Protein AF-A0A2U3L1E6-F1 (afdb_monomer_lite)

Sequence (92 aa):
MKRMTESVAKKKSDLFEEAMKKLQDLVEKLEKGDLPLEEAMECFSEGIRTAQFCHKKLEEAENKVQMLLKDQQGEWKTAPFEPFQTNSEEQR

Foldseek 3Di:
DVVVVVVVVVVLVVVLVVLVVLLVVLVVVLVVVPDDPVVVVVSVVSNVVSVVVNVVVVVVVQVVDWDFDQDPVRDTDTDGDDPPPPPPPPDD

pLDDT: mean 82.69, std 15.76, range [39.09, 98.12]

Radius of gyration: 20.33 Å; chains: 1; bounding box: 47×51×54 Å

Structure (mmCIF, N/CA/C/O backbone):
data_AF-A0A2U3L1E6-F1
#
_entry.id   AF-A0A2U3L1E6-F1
#
loop_
_atom_site.group_PDB
_atom_site.id
_atom_site.type_symbol
_atom_site.label_atom_id
_atom_site.label_alt_id
_atom_site.label_comp_id
_atom_site.label_asym_id
_atom_site.label_entity_id
_atom_site.label_seq_id
_atom_site.pdbx_PDB_ins_code
_atom_site.Cartn_x
_atom_site.Cartn_y
_atom_site.Cartn_z
_atom_site.occupancy
_atom_site.B_iso_or_equiv
_atom_site.auth_seq_id
_atom_site.auth_comp_id
_atom_site.auth_asym_id
_atom_site.auth_atom_id
_atom_site.pdbx_PDB_model_num
ATOM 1 N N . MET A 1 1 ? -12.450 24.981 18.949 1.00 56.50 1 MET A N 1
ATOM 2 C CA . MET A 1 1 ? -11.869 23.621 19.047 1.00 56.50 1 MET A CA 1
ATOM 3 C C . MET A 1 1 ? -12.408 22.648 17.988 1.00 56.50 1 MET A C 1
ATOM 5 O O . MET A 1 1 ? -11.578 22.099 17.283 1.00 56.50 1 MET A O 1
ATOM 9 N N . LYS A 1 2 ? -13.730 22.496 17.768 1.00 53.34 2 LYS A N 1
ATOM 10 C CA . LYS A 1 2 ? -14.298 21.557 16.759 1.00 53.34 2 LYS A CA 1
ATOM 11 C C . LYS A 1 2 ? -13.767 21.706 15.310 1.00 53.34 2 LYS A C 1
ATOM 13 O O . LYS A 1 2 ? -13.475 20.709 14.668 1.00 53.34 2 LYS A O 1
ATOM 18 N N . ARG A 1 3 ? -13.530 22.935 14.825 1.00 59.78 3 ARG A N 1
ATOM 19 C CA . ARG A 1 3 ? -12.986 23.181 13.466 1.00 59.78 3 ARG A CA 1
ATOM 20 C C . ARG A 1 3 ? -11.537 22.711 13.256 1.00 59.78 3 ARG A C 1
ATOM 22 O O . ARG A 1 3 ? -11.135 22.459 12.127 1.00 59.78 3 ARG A O 1
ATOM 29 N N . MET A 1 4 ? -10.739 22.609 14.321 1.00 53.16 4 MET A N 1
ATOM 30 C CA . MET A 1 4 ? -9.329 22.207 14.203 1.00 53.16 4 MET A CA 1
ATOM 31 C C . MET A 1 4 ? -9.180 20.683 14.116 1.00 53.16 4 MET A C 1
ATOM 33 O O . MET A 1 4 ? -8.279 20.202 13.440 1.00 53.16 4 MET A O 1
ATOM 37 N N . THR A 1 5 ? -10.082 19.917 14.738 1.00 61.75 5 THR A N 1
ATOM 38 C CA . THR A 1 5 ? -10.046 18.446 14.722 1.00 61.75 5 THR A CA 1
ATOM 39 C C . THR A 1 5 ? -10.496 17.858 13.383 1.00 61.75 5 THR A C 1
ATOM 41 O O . THR A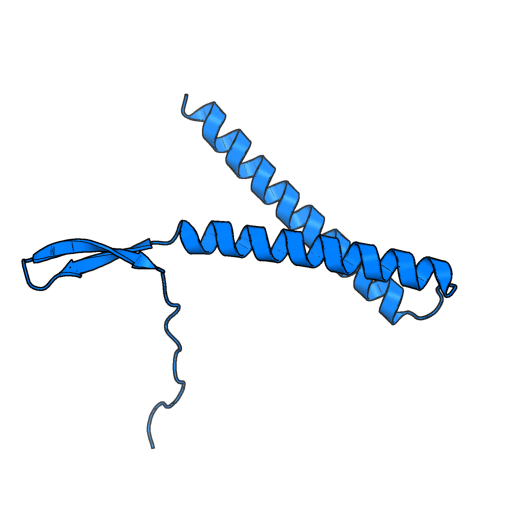 1 5 ? -9.900 16.891 12.918 1.00 61.75 5 THR A O 1
ATOM 44 N N . GLU A 1 6 ? -11.479 18.472 12.720 1.00 64.31 6 GLU A N 1
ATOM 45 C CA . GLU A 1 6 ? -11.960 18.044 11.393 1.00 64.31 6 GLU A CA 1
ATOM 46 C C . GLU A 1 6 ? -10.898 18.240 10.299 1.00 64.31 6 GLU A C 1
ATOM 48 O O . GLU A 1 6 ? -10.667 17.348 9.485 1.00 64.31 6 GLU A O 1
ATOM 53 N N . SER A 1 7 ? -10.181 19.370 10.327 1.00 69.56 7 SER A N 1
ATOM 54 C CA . SER A 1 7 ? -9.100 19.668 9.374 1.00 69.56 7 SER A CA 1
ATOM 55 C C . SER A 1 7 ? -7.940 18.665 9.468 1.00 69.56 7 SER A C 1
ATOM 57 O O . SER A 1 7 ? -7.400 18.218 8.456 1.00 69.56 7 SER A O 1
ATOM 59 N N . VAL A 1 8 ? -7.597 18.235 10.687 1.00 68.88 8 VAL A N 1
ATOM 60 C CA . VAL A 1 8 ? -6.536 17.242 10.919 1.00 68.88 8 VAL A CA 1
ATOM 61 C C . VAL A 1 8 ? -6.962 15.836 10.485 1.00 68.88 8 VAL A C 1
ATOM 63 O O . VAL A 1 8 ? -6.135 15.091 9.964 1.00 68.88 8 VAL A O 1
ATOM 66 N N . ALA A 1 9 ? -8.230 15.459 10.680 1.00 68.00 9 ALA A N 1
ATOM 67 C CA . ALA A 1 9 ? -8.750 14.169 10.225 1.00 68.00 9 ALA A CA 1
ATOM 68 C C . ALA A 1 9 ? -8.774 14.075 8.690 1.00 68.00 9 ALA A C 1
ATOM 70 O O . ALA A 1 9 ? -8.303 13.081 8.142 1.00 68.00 9 ALA A O 1
ATOM 71 N N . LYS A 1 10 ? -9.214 15.141 8.006 1.00 70.62 10 LYS A N 1
ATOM 72 C CA . LYS A 1 10 ? -9.208 15.223 6.539 1.00 70.62 10 LYS A CA 1
ATOM 73 C C . LYS A 1 10 ? -7.798 15.089 5.960 1.00 70.62 10 LYS A C 1
ATOM 75 O O . LYS A 1 10 ? -7.560 14.215 5.141 1.00 70.62 10 LYS A O 1
ATOM 80 N N . LYS A 1 11 ? -6.832 15.839 6.500 1.00 73.62 11 LYS A N 1
ATOM 81 C CA . LYS A 1 11 ? -5.430 15.776 6.058 1.00 73.62 11 LYS A CA 1
ATOM 82 C C . LYS A 1 11 ? -4.804 14.383 6.208 1.00 73.62 11 LYS A C 1
ATOM 84 O O . LYS A 1 11 ? -3.938 14.011 5.429 1.00 73.62 11 LYS A O 1
ATOM 89 N N . LYS A 1 12 ? -5.215 13.604 7.216 1.00 73.44 12 LYS A N 1
ATOM 90 C CA . LYS A 1 12 ? -4.759 12.212 7.378 1.00 73.44 12 LYS A CA 1
ATOM 91 C C . LYS A 1 12 ? -5.377 11.266 6.344 1.00 73.44 12 LYS A C 1
ATOM 93 O O . LYS A 1 12 ? -4.694 10.327 5.954 1.00 73.44 12 LYS A O 1
ATOM 98 N N . SER A 1 13 ? -6.625 11.509 5.935 1.00 74.75 13 SER A N 1
ATOM 99 C CA . SER A 1 13 ? -7.289 10.769 4.851 1.00 74.75 13 SER A CA 1
ATOM 100 C C . SER A 1 13 ? -6.603 11.036 3.518 1.00 74.75 13 SER A C 1
ATOM 102 O O . SER A 1 13 ? -6.204 10.092 2.846 1.00 74.75 13 SER A O 1
ATOM 104 N N . ASP A 1 14 ? -6.359 12.313 3.207 1.00 83.94 14 ASP A N 1
ATOM 105 C CA . ASP A 1 14 ? -5.686 12.730 1.972 1.00 83.94 14 ASP A CA 1
ATOM 106 C C . ASP A 1 14 ? -4.305 12.048 1.846 1.00 83.94 14 ASP A C 1
ATOM 108 O O . ASP A 1 14 ? -3.979 11.475 0.812 1.00 83.94 14 ASP A O 1
ATOM 112 N N . LEU A 1 15 ? -3.531 11.984 2.941 1.00 92.62 15 LEU A N 1
ATOM 113 C CA . LEU A 1 15 ? -2.234 11.288 2.971 1.00 92.62 15 LEU A CA 1
ATOM 114 C C . LEU A 1 15 ? -2.330 9.773 2.720 1.00 92.62 15 LEU A C 1
ATOM 116 O O . LEU A 1 15 ? -1.392 9.181 2.187 1.00 92.62 15 LEU A O 1
ATOM 120 N N . PHE A 1 16 ? -3.416 9.123 3.143 1.00 93.94 16 PHE A N 1
ATOM 121 C CA . PHE A 1 16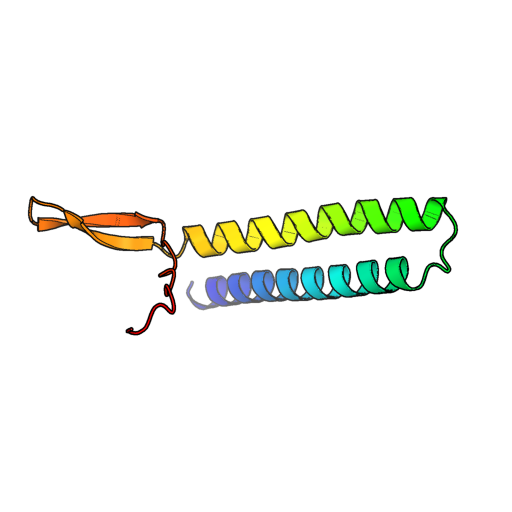 ? -3.626 7.699 2.878 1.00 93.94 16 PHE A CA 1
ATOM 122 C C . PHE A 1 16 ? -3.978 7.460 1.407 1.00 93.94 16 PHE A C 1
ATOM 124 O O . PHE A 1 16 ? -3.394 6.581 0.777 1.00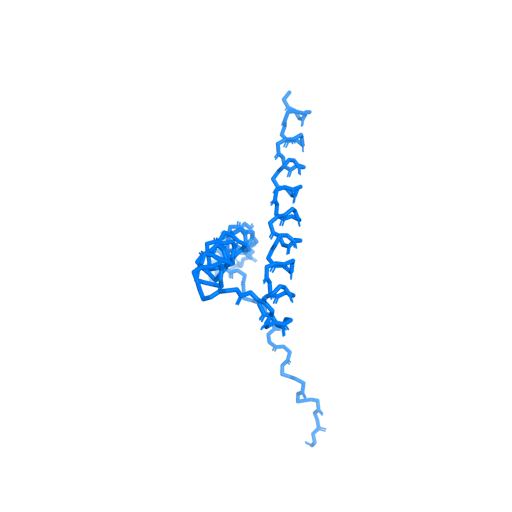 93.94 16 PHE A O 1
ATOM 131 N N . GLU A 1 17 ? -4.885 8.263 0.851 1.00 94.50 17 GLU A N 1
ATOM 132 C CA . GLU A 1 17 ? -5.277 8.181 -0.560 1.00 94.50 17 GLU A CA 1
ATOM 133 C C . GLU A 1 17 ? -4.086 8.450 -1.492 1.00 94.50 17 GLU A C 1
ATOM 135 O O . GLU A 1 17 ? -3.863 7.705 -2.448 1.00 94.50 17 GLU A O 1
ATOM 140 N N . GLU A 1 18 ? -3.261 9.449 -1.169 1.00 96.69 18 GLU A N 1
ATOM 141 C CA . GLU A 1 18 ? -2.014 9.736 -1.884 1.00 96.69 18 GLU A CA 1
ATOM 142 C C . GLU A 1 18 ? -1.032 8.557 -1.831 1.00 96.69 18 GLU A C 1
ATOM 144 O O . GLU A 1 18 ? -0.465 8.176 -2.858 1.00 96.69 18 GLU A O 1
ATOM 149 N N . ALA A 1 19 ? -0.845 7.947 -0.656 1.00 96.50 19 ALA A N 1
ATOM 150 C CA . ALA A 1 19 ? 0.028 6.785 -0.500 1.00 96.50 19 ALA A CA 1
ATOM 151 C C . ALA A 1 19 ? -0.487 5.566 -1.282 1.00 96.50 19 ALA A C 1
ATOM 153 O O . ALA A 1 19 ? 0.300 4.870 -1.922 1.00 96.50 19 ALA A O 1
ATOM 154 N N . MET A 1 20 ? -1.800 5.330 -1.287 1.00 97.31 20 MET A N 1
ATOM 155 C CA . MET A 1 20 ? -2.417 4.257 -2.068 1.00 97.31 20 MET A CA 1
ATOM 156 C C . MET A 1 20 ? -2.230 4.460 -3.569 1.00 97.31 20 MET A C 1
ATOM 158 O O . MET A 1 20 ? -1.843 3.521 -4.262 1.00 97.31 20 MET A O 1
ATOM 162 N N . LYS A 1 21 ? -2.441 5.684 -4.066 1.00 97.94 21 LYS A N 1
ATOM 163 C CA . LYS A 1 21 ? -2.191 6.013 -5.472 1.00 97.94 21 LYS A CA 1
ATOM 164 C C . LYS A 1 21 ? -0.725 5.788 -5.839 1.00 97.94 21 LYS A C 1
ATOM 166 O O . LYS A 1 21 ? -0.425 5.125 -6.822 1.00 97.94 21 LYS A O 1
ATOM 171 N N . LYS A 1 22 ? 0.194 6.270 -5.000 1.00 97.50 22 LYS A N 1
ATOM 172 C CA . LYS A 1 22 ? 1.630 6.069 -5.201 1.00 97.50 22 LYS A CA 1
ATOM 173 C C . LYS A 1 22 ? 2.007 4.587 -5.250 1.00 97.50 22 LYS A C 1
ATOM 175 O O . LYS A 1 22 ? 2.820 4.200 -6.081 1.00 97.50 22 LYS A O 1
ATOM 180 N N . LEU A 1 23 ? 1.433 3.759 -4.377 1.00 98.06 23 LEU A N 1
ATOM 181 C CA . LEU A 1 23 ? 1.677 2.317 -4.389 1.00 98.06 23 LEU A CA 1
ATOM 182 C C . LEU A 1 23 ? 1.211 1.676 -5.702 1.00 98.06 23 LEU A C 1
ATOM 184 O O . LEU A 1 23 ? 1.947 0.871 -6.261 1.00 98.06 23 LEU A O 1
ATOM 188 N N . GLN A 1 24 ? 0.031 2.056 -6.203 1.00 97.69 24 GLN A N 1
ATOM 189 C CA . GLN A 1 24 ? -0.479 1.585 -7.496 1.00 97.69 24 GLN A CA 1
ATOM 190 C C . GLN A 1 24 ? 0.469 1.965 -8.637 1.00 97.69 24 GLN A C 1
ATOM 192 O O . GLN A 1 24 ? 0.853 1.098 -9.415 1.00 97.69 24 GLN A O 1
ATOM 197 N N . ASP A 1 25 ? 0.925 3.220 -8.672 1.00 97.56 25 ASP A N 1
ATOM 198 C CA . ASP A 1 25 ? 1.862 3.700 -9.692 1.00 97.56 25 ASP A CA 1
ATOM 199 C C . ASP A 1 25 ? 3.200 2.930 -9.655 1.00 97.56 25 ASP A C 1
ATOM 201 O O . ASP A 1 25 ? 3.788 2.642 -10.698 1.00 97.56 25 ASP A O 1
ATOM 205 N N . LEU A 1 26 ? 3.707 2.596 -8.460 1.00 97.12 26 LEU A N 1
ATOM 206 C CA . LEU A 1 26 ? 4.940 1.814 -8.291 1.00 97.12 26 LEU A CA 1
ATOM 207 C C . LEU A 1 26 ? 4.765 0.366 -8.770 1.00 97.12 26 LEU A C 1
ATOM 209 O O . LEU A 1 26 ? 5.640 -0.157 -9.456 1.00 97.12 26 LEU A O 1
ATOM 213 N N . VAL A 1 27 ? 3.635 -0.268 -8.448 1.00 96.94 27 VAL A N 1
ATOM 214 C CA . VAL A 1 27 ? 3.316 -1.623 -8.922 1.00 96.94 27 VAL A CA 1
ATOM 215 C C . VAL A 1 27 ? 3.200 -1.641 -10.443 1.00 96.94 27 VAL A C 1
ATOM 217 O O . VAL A 1 27 ? 3.857 -2.458 -11.081 1.00 96.94 27 VAL A O 1
ATOM 220 N N . GLU A 1 28 ? 2.467 -0.695 -11.033 1.00 96.81 28 GLU A N 1
ATOM 221 C CA . GLU A 1 28 ? 2.299 -0.615 -12.488 1.00 96.81 28 GLU A CA 1
ATOM 222 C C . GLU A 1 28 ? 3.649 -0.458 -13.209 1.00 96.81 28 GLU A C 1
ATOM 224 O O . GLU A 1 28 ? 3.883 -1.067 -14.252 1.00 96.81 28 GLU A O 1
ATOM 229 N N . LYS A 1 29 ? 4.572 0.336 -12.649 1.00 94.75 29 LYS A N 1
ATOM 230 C CA . LYS A 1 29 ? 5.933 0.483 -13.189 1.00 94.75 29 LYS A CA 1
ATOM 231 C C . LYS A 1 29 ? 6.735 -0.816 -13.125 1.00 94.75 29 LYS A C 1
ATOM 233 O O . LYS A 1 29 ? 7.417 -1.149 -14.088 1.00 94.75 29 LYS A O 1
ATOM 238 N N . LEU A 1 30 ? 6.654 -1.556 -12.020 1.00 95.25 30 LEU A N 1
ATOM 239 C CA . LEU A 1 30 ? 7.336 -2.848 -11.892 1.00 95.25 30 LEU A CA 1
ATOM 240 C C . LEU A 1 30 ? 6.749 -3.896 -12.845 1.00 95.25 30 LEU A C 1
ATOM 242 O O . LEU A 1 30 ? 7.500 -4.669 -13.434 1.00 95.25 30 LEU A O 1
ATOM 246 N N . GLU A 1 31 ? 5.428 -3.901 -13.031 1.00 95.69 31 GLU A N 1
ATOM 247 C CA . GLU A 1 31 ? 4.729 -4.832 -13.925 1.00 95.69 31 GLU A CA 1
ATOM 248 C C . GLU A 1 31 ? 5.036 -4.590 -15.408 1.00 95.69 31 GLU A C 1
ATOM 250 O O . GLU A 1 31 ? 5.058 -5.543 -16.187 1.00 95.69 31 GLU A O 1
ATOM 255 N N . LYS A 1 32 ? 5.318 -3.340 -15.806 1.00 94.94 32 LYS A N 1
ATOM 256 C CA . LYS A 1 32 ? 5.755 -3.010 -17.176 1.00 94.94 32 LYS A CA 1
ATOM 257 C C . LYS A 1 32 ? 7.092 -3.654 -17.541 1.00 94.94 32 LYS A C 1
ATOM 259 O O . LYS A 1 32 ? 7.298 -3.986 -18.707 1.00 94.94 32 LYS A O 1
ATOM 264 N N . GLY A 1 33 ? 7.974 -3.861 -16.561 1.00 90.38 33 GLY A N 1
ATOM 265 C CA . GLY A 1 33 ? 9.231 -4.593 -16.739 1.00 90.38 33 GLY A CA 1
ATOM 266 C C . GLY A 1 33 ? 10.272 -3.898 -17.625 1.00 90.38 33 GLY A C 1
ATOM 267 O O . GLY A 1 33 ? 11.214 -4.548 -18.072 1.00 90.38 33 GLY A O 1
ATOM 268 N N . ASP A 1 34 ? 10.118 -2.600 -17.890 1.00 93.50 34 ASP A N 1
ATOM 269 C CA . ASP A 1 34 ? 11.012 -1.775 -18.713 1.00 93.50 34 ASP A CA 1
ATOM 270 C C . ASP A 1 34 ? 12.064 -1.003 -17.893 1.00 93.50 34 ASP A C 1
ATOM 272 O O . ASP A 1 34 ? 12.894 -0.288 -18.459 1.00 93.50 34 ASP A O 1
ATOM 276 N N . LEU A 1 35 ? 12.069 -1.178 -16.567 1.00 92.94 35 LEU A N 1
ATOM 277 C CA . LEU A 1 35 ? 13.009 -0.527 -15.658 1.00 92.94 35 LEU A CA 1
ATOM 278 C C . LEU A 1 35 ? 14.388 -1.217 -15.648 1.00 92.94 35 LEU A C 1
ATOM 280 O O . LEU A 1 35 ? 14.468 -2.444 -15.520 1.00 92.94 35 LEU A O 1
ATOM 284 N N . PRO A 1 36 ? 15.493 -0.448 -15.676 1.00 96.88 36 PRO A N 1
ATOM 285 C CA . PRO A 1 36 ? 16.811 -0.943 -15.292 1.00 96.88 36 PRO A CA 1
ATOM 286 C C . PRO A 1 36 ? 16.788 -1.567 -13.891 1.00 96.88 36 PRO A C 1
ATOM 288 O O . PRO A 1 36 ? 16.031 -1.138 -13.023 1.00 96.88 36 PRO A O 1
ATOM 291 N N . LEU A 1 37 ? 17.657 -2.551 -13.639 1.00 95.38 37 LEU A N 1
ATOM 292 C CA . LEU A 1 37 ? 17.678 -3.290 -12.369 1.00 95.38 37 LEU A CA 1
ATOM 293 C C . LEU A 1 37 ? 17.774 -2.375 -11.137 1.00 95.38 37 LEU A C 1
ATOM 295 O O . LEU A 1 37 ? 17.071 -2.596 -10.157 1.00 95.38 37 LEU A O 1
ATOM 299 N N . GLU A 1 38 ? 18.630 -1.356 -11.187 1.00 95.94 38 GLU A N 1
ATOM 300 C CA . GLU A 1 38 ? 18.816 -0.410 -10.081 1.00 95.94 38 GLU A CA 1
ATOM 301 C C . GLU A 1 38 ? 17.525 0.372 -9.788 1.00 95.94 38 GLU A C 1
ATOM 303 O O . GLU A 1 38 ? 17.057 0.389 -8.650 1.00 95.94 38 GLU A O 1
ATOM 308 N N . GLU A 1 39 ? 16.864 0.887 -10.826 1.00 95.50 39 GLU A N 1
ATOM 309 C CA . GLU A 1 39 ? 15.574 1.578 -10.708 1.00 95.50 39 GLU A CA 1
ATOM 310 C C . GLU A 1 39 ? 14.454 0.639 -10.235 1.00 95.50 39 GLU A C 1
ATOM 312 O O . GLU A 1 39 ? 13.615 1.023 -9.419 1.00 95.50 39 GLU A O 1
ATOM 317 N N . ALA A 1 40 ? 14.452 -0.618 -10.687 1.00 96.31 40 ALA A N 1
ATOM 318 C CA . ALA A 1 40 ? 13.506 -1.628 -10.223 1.00 96.31 40 ALA A CA 1
ATOM 319 C C . ALA A 1 40 ? 13.691 -1.928 -8.723 1.00 96.31 40 ALA A C 1
ATOM 321 O O . ALA A 1 40 ? 12.709 -2.068 -7.991 1.00 96.31 40 ALA A O 1
ATOM 322 N N . MET A 1 41 ? 14.936 -1.977 -8.234 1.00 97.12 41 MET A N 1
ATOM 323 C CA . MET A 1 41 ? 15.231 -2.169 -6.811 1.00 97.12 41 MET A CA 1
ATOM 324 C C . MET A 1 41 ? 14.797 -0.976 -5.955 1.00 97.12 41 MET A C 1
ATOM 326 O O . MET A 1 41 ? 14.263 -1.169 -4.855 1.00 97.12 41 MET A O 1
ATOM 330 N N . GLU A 1 42 ? 14.991 0.247 -6.446 1.00 97.12 42 GLU A N 1
ATOM 331 C CA . GLU A 1 42 ? 14.499 1.459 -5.788 1.00 97.12 42 GLU A CA 1
ATOM 332 C C . GLU A 1 42 ? 12.969 1.480 -5.734 1.00 97.12 42 GLU A C 1
ATOM 334 O O . GLU A 1 42 ? 12.392 1.641 -4.655 1.00 97.12 42 GLU A O 1
ATOM 339 N N . CYS A 1 43 ? 12.317 1.223 -6.871 1.00 97.00 43 CYS A N 1
ATOM 340 C CA . CYS A 1 43 ? 10.865 1.178 -6.999 1.00 97.00 43 CYS A CA 1
ATOM 341 C C . CYS A 1 43 ? 10.246 0.125 -6.068 1.00 97.00 43 CYS A C 1
ATOM 343 O O . CYS A 1 43 ? 9.302 0.418 -5.331 1.00 97.00 43 CYS A O 1
ATOM 345 N N . PHE A 1 44 ? 10.833 -1.074 -6.009 1.00 96.38 44 PHE A N 1
ATOM 346 C CA . PHE A 1 44 ? 10.415 -2.126 -5.084 1.00 96.38 44 PHE A CA 1
ATOM 347 C C . PHE A 1 44 ? 10.573 -1.700 -3.620 1.00 96.38 44 PHE A C 1
ATOM 349 O O . PHE A 1 44 ? 9.643 -1.824 -2.819 1.00 96.38 44 PHE A O 1
ATOM 356 N N . SER A 1 45 ? 11.735 -1.147 -3.263 1.00 97.38 45 SER A N 1
ATOM 357 C CA . SER A 1 45 ? 12.015 -0.689 -1.899 1.00 97.38 45 SER A CA 1
ATOM 358 C C . SER A 1 45 ? 11.047 0.405 -1.450 1.00 97.38 45 SER A C 1
ATOM 360 O O . SER A 1 45 ? 10.621 0.432 -0.292 1.00 97.38 45 SER A O 1
ATOM 362 N N . GLU A 1 46 ? 10.693 1.319 -2.350 1.00 97.56 46 GLU A N 1
ATOM 363 C CA . GLU A 1 46 ? 9.703 2.363 -2.105 1.00 97.56 46 GLU A CA 1
ATOM 364 C C . GLU A 1 46 ? 8.279 1.798 -2.010 1.00 97.56 46 GLU A C 1
ATOM 366 O O . GLU A 1 46 ? 7.509 2.211 -1.135 1.00 97.56 46 GLU A O 1
ATOM 371 N N . GLY A 1 47 ? 7.948 0.811 -2.845 1.00 97.69 47 GLY A N 1
ATOM 372 C CA . GLY A 1 47 ? 6.674 0.098 -2.808 1.00 97.69 47 GLY A CA 1
ATOM 373 C C . GLY A 1 47 ? 6.444 -0.571 -1.456 1.00 97.69 47 GLY A C 1
ATOM 374 O O . GLY A 1 47 ? 5.407 -0.352 -0.832 1.00 97.69 47 GLY A O 1
ATOM 375 N N . ILE A 1 48 ? 7.447 -1.283 -0.930 1.00 98.12 48 ILE A N 1
ATOM 376 C CA . ILE A 1 48 ? 7.378 -1.917 0.397 1.00 98.12 48 ILE A CA 1
ATOM 377 C C . ILE A 1 48 ? 7.130 -0.888 1.504 1.00 98.12 48 ILE A C 1
ATOM 379 O O . ILE A 1 48 ? 6.245 -1.084 2.338 1.00 98.12 48 ILE A O 1
ATOM 383 N N . ARG A 1 49 ? 7.864 0.233 1.512 1.00 97.94 49 ARG A N 1
ATOM 384 C CA . ARG A 1 49 ? 7.667 1.292 2.521 1.00 97.94 49 ARG A CA 1
ATOM 385 C C . ARG A 1 49 ? 6.263 1.887 2.449 1.00 97.94 49 ARG A C 1
ATOM 387 O O . ARG A 1 49 ? 5.646 2.145 3.481 1.00 97.94 49 ARG A O 1
ATOM 394 N N . THR A 1 50 ? 5.760 2.097 1.236 1.00 97.44 50 THR A N 1
ATOM 395 C CA . THR A 1 50 ? 4.428 2.667 1.005 1.00 97.44 50 THR A CA 1
ATOM 396 C C . THR A 1 50 ? 3.333 1.694 1.451 1.00 97.44 50 THR A C 1
ATOM 398 O O . THR A 1 50 ? 2.426 2.085 2.183 1.00 97.44 50 THR A O 1
ATOM 401 N N . ALA A 1 51 ? 3.466 0.408 1.121 1.00 97.25 51 ALA A N 1
ATOM 402 C CA . ALA A 1 51 ? 2.554 -0.641 1.570 1.00 97.25 51 ALA A CA 1
ATOM 403 C C . ALA A 1 51 ? 2.511 -0.756 3.104 1.00 97.25 51 ALA A C 1
ATOM 405 O O . ALA A 1 51 ? 1.431 -0.811 3.693 1.00 97.25 51 ALA A O 1
ATOM 406 N N . GLN A 1 52 ? 3.672 -0.713 3.768 1.00 97.44 52 GLN A N 1
ATOM 407 C CA . GLN A 1 52 ? 3.759 -0.710 5.233 1.00 97.44 52 GLN A CA 1
ATOM 408 C C . GLN A 1 52 ? 3.058 0.503 5.855 1.00 97.44 52 GLN A C 1
ATOM 410 O O . GLN A 1 52 ? 2.360 0.367 6.862 1.00 97.44 52 GLN A O 1
ATOM 415 N N . PHE A 1 53 ? 3.213 1.687 5.257 1.00 96.06 53 PHE A N 1
ATOM 416 C CA . PHE A 1 53 ? 2.504 2.885 5.701 1.00 96.06 53 PHE A CA 1
ATOM 417 C C . PHE A 1 53 ? 0.982 2.713 5.609 1.00 96.06 53 PHE A C 1
ATOM 419 O O . PHE A 1 53 ? 0.283 2.988 6.588 1.00 96.06 53 PHE A O 1
ATOM 426 N N . CYS A 1 54 ? 0.472 2.229 4.472 1.00 95.38 54 CYS A N 1
ATOM 427 C CA . CYS A 1 54 ? -0.959 1.995 4.280 1.00 95.38 54 CYS A CA 1
ATOM 428 C C . CYS A 1 54 ? -1.500 0.971 5.284 1.00 95.38 54 CYS A C 1
ATOM 430 O O . CYS A 1 54 ? -2.510 1.233 5.936 1.00 95.38 54 CYS A O 1
ATOM 432 N N . HIS A 1 55 ? -0.798 -0.148 5.479 1.00 94.25 55 HIS A N 1
ATOM 433 C CA . HIS A 1 55 ? -1.195 -1.174 6.442 1.00 94.25 55 HIS A CA 1
ATOM 434 C C . HIS A 1 55 ? -1.294 -0.619 7.868 1.00 94.25 55 HIS A C 1
ATOM 436 O O . HIS A 1 55 ? -2.320 -0.777 8.523 1.00 94.25 55 HIS A O 1
ATOM 442 N N . LYS A 1 56 ? -0.289 0.142 8.316 1.00 93.00 56 LYS A N 1
ATOM 443 C CA . LYS A 1 56 ? -0.317 0.786 9.635 1.00 93.00 56 LYS A CA 1
ATOM 444 C C . LYS A 1 56 ? -1.495 1.751 9.794 1.00 93.00 56 LYS A C 1
ATOM 446 O O . LYS A 1 56 ? -2.054 1.889 10.879 1.00 93.00 56 LYS A O 1
ATOM 451 N N . LYS A 1 57 ? -1.881 2.458 8.729 1.00 90.88 57 LYS A N 1
ATOM 452 C CA . LYS A 1 57 ? -3.040 3.362 8.764 1.00 90.88 57 LYS A CA 1
ATOM 453 C C . LYS A 1 57 ? -4.358 2.606 8.896 1.00 90.88 57 LYS A C 1
ATOM 455 O O . LYS A 1 57 ? -5.236 3.091 9.609 1.00 90.88 57 LYS A O 1
ATOM 460 N N . LEU A 1 58 ? -4.470 1.441 8.262 1.00 90.38 58 LEU A N 1
ATOM 461 C CA . LEU A 1 58 ? -5.611 0.544 8.433 1.00 90.38 58 LEU A CA 1
ATOM 462 C C . LEU A 1 58 ? -5.657 -0.016 9.858 1.00 90.38 58 LEU A C 1
ATOM 464 O O . LEU A 1 58 ? -6.686 0.111 10.505 1.00 90.38 58 LEU A O 1
ATOM 468 N N . GLU A 1 59 ? -4.532 -0.476 10.403 1.00 86.94 59 GLU A N 1
ATOM 469 C CA . GLU A 1 59 ? -4.436 -0.944 11.794 1.00 86.94 59 GLU A CA 1
ATOM 470 C C . GLU A 1 59 ? -4.826 0.161 12.803 1.00 86.94 59 GLU A C 1
ATOM 472 O O . GLU A 1 59 ? -5.565 -0.061 13.762 1.00 86.94 59 GLU A O 1
ATOM 477 N N . GLU A 1 60 ? -4.384 1.404 12.582 1.00 85.56 60 GLU A N 1
ATOM 478 C CA . GLU A 1 60 ? -4.804 2.563 13.383 1.00 85.56 60 GLU A CA 1
ATOM 479 C C . GLU A 1 60 ? -6.312 2.852 13.270 1.00 85.56 60 GLU A C 1
ATOM 481 O O . GLU A 1 60 ? -6.891 3.442 14.187 1.00 85.56 60 GLU A O 1
ATOM 486 N N . ALA A 1 61 ? -6.933 2.538 12.133 1.00 83.81 61 ALA A N 1
ATOM 487 C CA . ALA A 1 61 ? -8.366 2.702 11.925 1.00 83.81 61 ALA A CA 1
ATOM 488 C C . ALA A 1 61 ? -9.147 1.571 12.603 1.00 83.81 61 ALA A C 1
ATOM 490 O O . ALA A 1 61 ? -10.073 1.862 13.355 1.00 83.81 61 ALA A O 1
ATOM 491 N N . GLU A 1 62 ? -8.721 0.321 12.428 1.00 81.25 62 GLU A N 1
ATOM 492 C CA . GLU A 1 62 ? -9.278 -0.865 13.086 1.00 81.25 62 GLU A CA 1
ATOM 493 C C . GLU A 1 62 ? -9.254 -0.716 14.608 1.00 81.25 62 GLU A C 1
ATOM 495 O O . GLU A 1 62 ? -10.285 -0.857 15.252 1.00 81.25 62 GLU A O 1
ATOM 500 N N . ASN A 1 63 ? -8.130 -0.287 15.189 1.00 78.38 63 ASN A N 1
ATOM 501 C CA . ASN A 1 63 ? -8.018 -0.065 16.635 1.00 78.38 63 ASN A CA 1
ATOM 502 C C . ASN A 1 63 ? -8.971 1.011 17.183 1.00 78.38 63 ASN A C 1
ATOM 504 O O . ASN A 1 63 ? -9.313 0.997 18.368 1.00 78.38 63 ASN A O 1
ATOM 508 N N . LYS A 1 64 ? -9.383 1.977 16.350 1.00 76.31 64 LYS A N 1
ATOM 509 C CA . LYS A 1 64 ? -10.388 2.979 16.744 1.00 76.31 64 LYS A CA 1
ATOM 510 C C . LYS A 1 64 ? -11.799 2.409 16.710 1.00 76.31 64 LYS A C 1
ATOM 512 O O . LYS A 1 64 ? -12.666 2.931 17.410 1.00 76.31 64 LYS A O 1
ATOM 517 N N . VAL A 1 65 ? -12.033 1.374 15.910 1.00 77.12 65 VAL A N 1
ATOM 518 C CA . VAL A 1 65 ? -13.288 0.631 15.902 1.00 77.12 65 VAL A CA 1
ATOM 519 C C . VAL A 1 65 ? -13.228 -0.365 17.058 1.00 77.12 65 VAL A C 1
ATOM 521 O O . VAL A 1 65 ? -12.708 -1.467 16.948 1.00 77.12 65 VAL A O 1
ATOM 524 N N . GLN A 1 66 ? -13.738 0.049 18.214 1.00 72.81 66 GLN A N 1
ATOM 525 C CA . GLN A 1 66 ? -13.915 -0.833 19.364 1.00 72.81 66 GLN A CA 1
ATOM 526 C C . GLN A 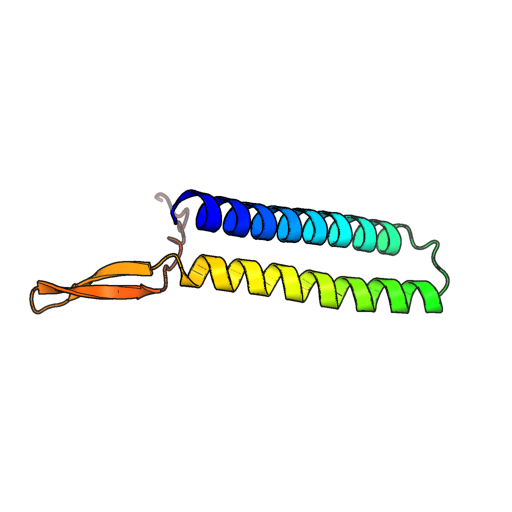1 66 ? -15.377 -1.252 19.470 1.00 72.81 66 GLN A C 1
ATOM 528 O O . GLN A 1 66 ? -16.283 -0.431 19.305 1.00 72.81 66 GLN A O 1
ATOM 533 N N . MET A 1 67 ? -15.616 -2.522 19.778 1.00 71.50 67 MET A N 1
ATOM 534 C CA . MET A 1 67 ? -16.957 -3.020 20.071 1.00 71.50 67 MET A CA 1
ATOM 535 C C . MET A 1 67 ? -17.294 -2.771 21.536 1.00 71.50 67 MET A C 1
ATOM 537 O O . MET A 1 67 ? -16.480 -3.059 22.409 1.00 71.50 67 MET A O 1
ATOM 541 N N . LEU A 1 68 ? -18.502 -2.273 21.812 1.00 76.75 68 LEU A N 1
ATOM 542 C CA . LEU A 1 68 ? -19.060 -2.242 23.163 1.00 76.75 68 LEU A CA 1
ATOM 543 C C . LEU A 1 68 ? -19.751 -3.573 23.451 1.00 76.75 68 LEU A C 1
ATOM 545 O O . LEU A 1 68 ? -20.759 -3.904 22.828 1.00 76.75 68 LEU A O 1
ATOM 549 N N . LEU A 1 69 ? -19.221 -4.317 24.415 1.00 76.69 69 LEU A N 1
ATOM 550 C CA . LEU A 1 69 ? -19.761 -5.591 24.873 1.00 76.69 69 LEU A CA 1
ATOM 551 C C . LEU A 1 69 ? -20.173 -5.468 26.339 1.00 76.69 69 LEU A C 1
ATOM 553 O O . LEU A 1 69 ? -19.512 -4.778 27.111 1.00 76.69 69 LEU A O 1
ATOM 557 N N . LYS A 1 70 ? -21.257 -6.137 26.737 1.00 79.88 70 LYS A N 1
ATOM 558 C CA . LYS A 1 70 ? -21.559 -6.340 28.159 1.00 79.88 70 LYS A CA 1
ATOM 559 C C . LYS A 1 70 ? -20.855 -7.596 28.644 1.00 79.88 70 LYS A C 1
ATOM 561 O O . LYS A 1 70 ? -20.960 -8.638 28.000 1.00 79.88 70 LYS A O 1
ATOM 566 N N . ASP A 1 71 ? -20.170 -7.502 29.773 1.00 81.00 71 ASP A N 1
ATOM 567 C CA . ASP A 1 71 ? -19.639 -8.677 30.452 1.00 81.00 71 ASP A CA 1
ATOM 568 C C . ASP A 1 71 ? -20.720 -9.415 31.264 1.00 81.00 71 ASP A C 1
ATOM 570 O O . ASP A 1 71 ? -21.889 -9.024 31.306 1.00 81.00 71 ASP A O 1
ATOM 574 N N . GLN A 1 72 ? -20.328 -10.515 31.910 1.00 81.56 72 GLN A N 1
ATOM 575 C CA . GLN A 1 72 ? -21.230 -11.348 32.714 1.00 81.56 72 GLN A CA 1
ATOM 576 C C . GLN A 1 72 ? -21.787 -10.624 33.951 1.00 81.56 72 GLN A C 1
ATOM 578 O O . GLN A 1 72 ? -22.791 -11.061 34.509 1.00 81.56 72 GLN A O 1
ATOM 583 N N . GLN A 1 73 ? -21.151 -9.530 34.382 1.00 87.12 73 GLN A N 1
ATOM 584 C CA . GLN A 1 73 ? -21.621 -8.673 35.469 1.00 87.12 73 GLN A CA 1
ATOM 585 C C . GLN A 1 73 ? -22.545 -7.549 34.961 1.00 87.12 73 GLN A C 1
ATOM 587 O O . GLN A 1 73 ? -23.117 -6.812 35.763 1.00 87.12 73 GLN A O 1
ATOM 592 N N . GLY A 1 74 ? -22.746 -7.440 33.643 1.00 86.19 74 GLY A N 1
ATOM 593 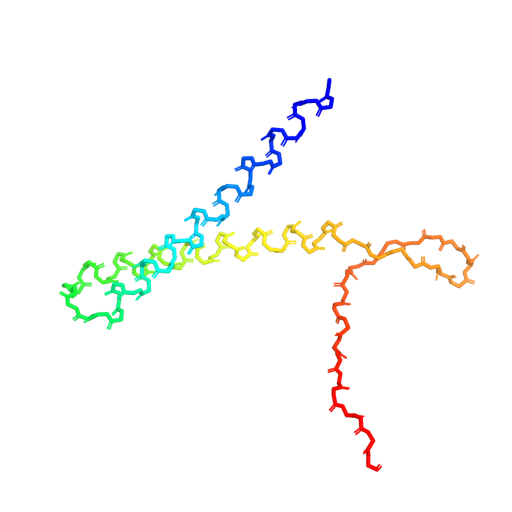C CA . GLY A 1 74 ? -23.554 -6.404 33.009 1.00 86.19 74 GLY A CA 1
ATOM 594 C C . GLY A 1 74 ? -22.807 -5.089 32.773 1.00 86.19 74 GLY A C 1
ATOM 595 O O . GLY A 1 74 ? -23.447 -4.114 32.367 1.00 86.19 74 GLY A O 1
ATOM 596 N N . GLU A 1 75 ? -21.487 -5.051 32.990 1.00 89.56 75 GLU A N 1
ATOM 597 C CA . GLU A 1 75 ? -20.655 -3.872 32.754 1.00 89.56 75 GLU A CA 1
ATOM 598 C C . GLU A 1 75 ? -20.223 -3.775 31.289 1.00 89.56 75 GLU A C 1
ATOM 600 O O . GLU A 1 75 ? -19.922 -4.774 30.633 1.00 89.56 75 GLU A O 1
ATOM 605 N N . TRP A 1 76 ? -20.184 -2.552 30.761 1.00 85.12 76 TRP A N 1
ATOM 606 C CA . TRP A 1 76 ? -19.725 -2.297 29.398 1.00 85.12 76 TRP A CA 1
ATOM 607 C C . TRP A 1 76 ? -18.196 -2.336 29.327 1.00 85.12 76 TRP A C 1
ATOM 609 O O . TRP A 1 76 ? -17.518 -1.567 30.007 1.00 85.12 76 TRP A O 1
ATOM 619 N N . LYS A 1 77 ? -17.657 -3.185 28.453 1.00 84.50 77 LYS A N 1
ATOM 620 C CA . LYS A 1 77 ? -16.232 -3.288 28.129 1.00 84.50 77 LYS A CA 1
ATOM 621 C C . LYS A 1 77 ? -16.010 -3.118 26.635 1.00 84.50 77 LYS A C 1
ATOM 623 O O . LYS A 1 77 ? -16.890 -3.422 25.829 1.00 84.50 77 LYS A O 1
ATOM 628 N N . THR A 1 78 ? -14.832 -2.622 26.271 1.00 83.69 78 THR A N 1
ATOM 629 C CA . THR A 1 78 ? -14.414 -2.536 24.874 1.00 83.69 78 THR A CA 1
ATOM 630 C C . THR A 1 78 ? -13.612 -3.767 24.472 1.00 83.69 78 THR A C 1
ATOM 632 O O . THR A 1 78 ? -12.818 -4.284 25.257 1.00 83.69 78 THR A O 1
ATOM 635 N N . ALA A 1 79 ? -13.827 -4.242 23.249 1.00 80.12 79 ALA A N 1
ATOM 636 C CA . ALA A 1 79 ? -13.037 -5.301 22.626 1.00 80.12 79 ALA A CA 1
ATOM 637 C C . ALA A 1 79 ? -12.608 -4.880 21.209 1.00 80.12 79 ALA A C 1
ATOM 639 O O . ALA A 1 79 ? -13.285 -4.032 20.609 1.00 80.12 79 ALA A O 1
ATOM 640 N N . PRO A 1 80 ? -11.504 -5.435 20.670 1.00 79.56 80 PRO A N 1
ATOM 641 C CA . PRO A 1 80 ? -11.146 -5.265 19.265 1.00 79.56 80 PRO A CA 1
ATOM 642 C C . PRO A 1 80 ? -12.319 -5.644 18.358 1.00 79.56 80 PRO A C 1
ATOM 644 O O . PRO A 1 80 ? -13.032 -6.610 18.633 1.00 79.56 80 PRO A O 1
ATOM 647 N N . PHE A 1 81 ? -12.539 -4.872 17.296 1.00 76.94 81 PHE A N 1
ATOM 648 C CA . PHE A 1 81 ? -13.519 -5.236 16.284 1.00 76.94 81 PHE A CA 1
ATOM 649 C C . PHE A 1 81 ? -13.013 -6.435 15.486 1.00 76.94 81 PHE A C 1
ATOM 651 O O . PHE A 1 81 ? -12.036 -6.324 14.750 1.00 76.94 81 PHE A O 1
ATOM 658 N N . GLU A 1 82 ? -13.698 -7.567 15.615 1.00 73.25 82 GLU A N 1
ATOM 659 C CA . GLU A 1 82 ? -13.531 -8.691 14.701 1.00 73.25 82 GLU A CA 1
ATOM 660 C C . GLU A 1 82 ? -14.594 -8.573 13.602 1.00 73.25 82 GLU A C 1
ATOM 662 O O . GLU A 1 82 ? -15.792 -8.626 13.904 1.00 73.25 82 GLU A O 1
ATOM 667 N N . PRO A 1 83 ? -14.202 -8.376 12.328 1.00 65.00 83 PRO A N 1
ATOM 668 C CA . PRO A 1 83 ? -15.151 -8.408 11.228 1.00 65.00 83 PRO A CA 1
ATOM 669 C C . PRO A 1 83 ? -15.880 -9.748 11.255 1.00 65.00 83 PRO A C 1
ATOM 671 O O . PRO A 1 83 ? -15.237 -10.796 11.324 1.00 65.00 83 PRO A O 1
ATOM 674 N N . PHE A 1 84 ? -17.212 -9.726 11.175 1.00 58.81 84 PHE A N 1
ATOM 675 C CA . PHE A 1 84 ? -17.987 -10.946 10.987 1.00 58.81 84 PHE A CA 1
ATOM 676 C C . PHE A 1 84 ? -17.455 -11.661 9.743 1.00 58.81 84 PHE A C 1
ATOM 678 O O . PHE A 1 84 ? -17.688 -11.215 8.617 1.00 58.81 84 PHE A O 1
ATOM 685 N N . GLN A 1 85 ? -16.739 -12.768 9.941 1.00 56.38 85 GLN A N 1
ATOM 686 C CA . GLN A 1 85 ? -16.517 -13.731 8.878 1.00 56.38 85 GLN A CA 1
ATOM 687 C C . GLN A 1 85 ? -17.900 -14.285 8.557 1.00 56.38 85 GLN A C 1
ATOM 689 O O . GLN A 1 85 ? -18.440 -15.127 9.274 1.00 56.38 85 GLN A O 1
ATOM 694 N N . THR A 1 86 ? -18.532 -13.728 7.528 1.00 45.97 86 THR A N 1
ATOM 695 C CA . THR A 1 86 ? -19.702 -14.347 6.925 1.00 45.97 86 THR A CA 1
ATOM 696 C C . THR A 1 86 ? -19.192 -15.630 6.288 1.00 45.97 86 THR A C 1
ATOM 698 O O . THR A 1 86 ? -18.747 -15.642 5.146 1.00 45.97 86 THR A O 1
ATOM 701 N N . ASN A 1 87 ? -19.188 -16.722 7.056 1.00 51.62 87 ASN A N 1
ATOM 702 C CA . ASN A 1 87 ? -19.203 -18.043 6.457 1.00 51.62 87 ASN A CA 1
ATOM 703 C C . ASN A 1 87 ? -20.463 -18.071 5.599 1.00 51.62 87 ASN A C 1
ATOM 705 O O . ASN A 1 87 ? -21.573 -18.227 6.105 1.00 51.62 87 ASN A O 1
ATOM 709 N N . SER A 1 88 ? -20.290 -17.863 4.300 1.00 50.94 88 SER A N 1
ATOM 710 C CA . SER A 1 88 ? -21.285 -18.092 3.263 1.00 50.94 88 SER A CA 1
ATOM 711 C C . SER A 1 88 ? -21.554 -19.595 3.106 1.00 50.94 88 SER A C 1
ATOM 713 O O . SER A 1 88 ? -21.497 -20.138 2.009 1.00 50.94 88 SER A O 1
ATOM 715 N N . GLU A 1 89 ? -21.840 -20.274 4.216 1.00 52.22 89 GLU A N 1
ATOM 716 C CA . GLU A 1 89 ? -22.415 -21.615 4.262 1.00 52.22 89 GLU A CA 1
ATOM 717 C C . GLU A 1 89 ? -23.895 -21.474 4.617 1.00 52.22 89 GLU A C 1
ATOM 719 O O . GLU A 1 89 ? -24.392 -21.889 5.663 1.00 52.22 89 GLU A O 1
ATOM 724 N N . GLU A 1 90 ? -24.609 -20.819 3.709 1.00 55.97 90 GLU A N 1
ATOM 725 C CA . GLU A 1 90 ? -26.056 -20.872 3.656 1.00 55.97 90 GLU A CA 1
ATOM 726 C C . GLU A 1 90 ? -26.442 -22.255 3.104 1.00 55.97 90 GLU A C 1
ATOM 728 O O . GLU A 1 90 ? -26.379 -22.514 1.908 1.00 55.97 90 GLU A O 1
ATOM 733 N N . GLN A 1 91 ? -26.770 -23.153 4.035 1.00 46.81 91 GLN A N 1
ATOM 734 C CA . GLN A 1 91 ? -27.751 -24.237 3.916 1.00 46.81 91 GLN A CA 1
ATOM 735 C C . GLN A 1 91 ? -27.565 -25.267 2.782 1.00 46.81 91 GLN A C 1
ATOM 737 O O . GLN A 1 91 ? -27.957 -25.064 1.632 1.00 46.81 91 GLN A O 1
ATOM 742 N N . ARG A 1 92 ? -27.121 -26.467 3.171 1.00 39.09 92 ARG A N 1
ATOM 743 C CA . ARG A 1 92 ? -27.513 -27.720 2.515 1.00 39.09 92 ARG A CA 1
ATOM 744 C C . ARG A 1 92 ? -28.185 -28.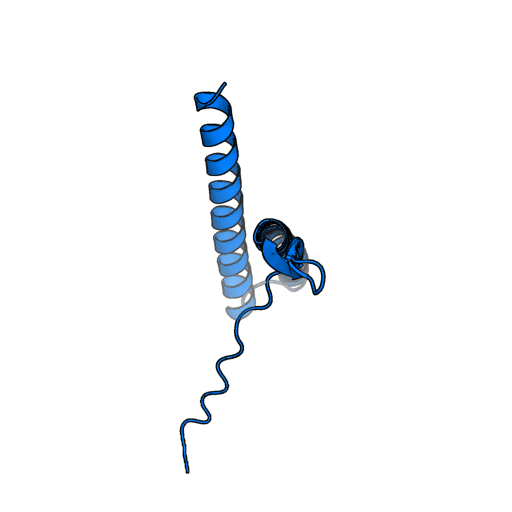647 3.514 1.00 39.09 92 ARG A C 1
ATOM 746 O O . ARG A 1 92 ? -27.736 -28.653 4.680 1.00 39.09 92 ARG A O 1
#

Secondary structure (DSSP, 8-state):
-HHHHHHHHHHHHHHHHHHHHHHHHHHHHHHH--S-HHHHHHHHHHHHHHHHHHHHHHHHHHTT-EEEEE-TTS-EEEEE------------